Protein AF-A0AAV5IKE4-F1 (afdb_monomer)

Secondary structure (DSSP, 8-state):
--HHHHHHHHHTT-SEEEEEEPTTTS--SSTTTBPPTT-SEESB--B--STT-SB-SS--STTTBS---TTS-EE-HHHHHHHHHHHHH-TTT-TTHHHHGGGGSSS-HHHHEEEEEEEEE------SSS----------PPP--------GGGGS--

Foldseek 3Di:
DDPLVVVVLVVLQAQKEFAAADPPQADDP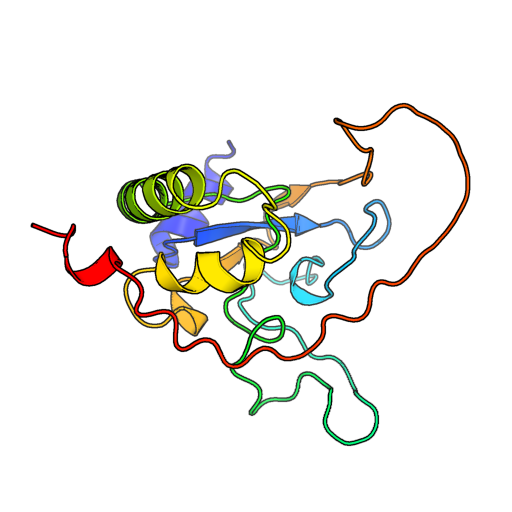DPQSHADPPDQKAFADFDDDDPPPTQDPPDLAPPGGLFDDPPGMDGDPQLVVLLVVVCVVVVPDCVCSRRVSLVSQPPRSRRRYIYGNNGYDHHHPDDPDDDPDDDDDDDDDDDDDPDPPPRCSVVPPD

Solvent-accessible surface area (backbone atoms only — not comparable to full-atom values): 9613 Å² total; per-residue (Å²): 131,59,70,67,54,57,49,50,41,60,76,61,57,41,24,29,33,28,61,8,28,39,78,85,71,21,68,76,91,50,76,46,49,42,47,50,83,98,39,62,58,48,35,61,33,76,38,94,46,75,95,79,74,34,26,52,98,80,48,68,52,73,69,25,16,17,51,61,62,81,88,53,66,44,60,33,77,67,23,40,53,45,47,51,56,52,50,72,75,44,79,85,70,67,76,65,47,48,73,54,55,42,75,33,18,75,73,62,21,62,64,12,17,33,27,31,30,70,46,64,46,75,39,76,80,70,72,91,71,73,79,96,69,81,89,79,94,74,90,78,80,82,79,90,73,92,68,90,75,78,72,67,65,81,79,66,77,121

InterPro domains:
  IPR007877 Protein of unknown function DUF707 [PF05212] (4-145)
  IPR007877 Protein of unknown function DUF707 [PTHR31210] (4-141)

Structure (mmCIF, N/CA/C/O backbone):
data_AF-A0AAV5IKE4-F1
#
_entry.id   AF-A0AAV5IKE4-F1
#
loop_
_atom_site.group_PDB
_atom_site.id
_atom_site.type_symbol
_atom_site.label_atom_id
_atom_site.label_alt_id
_atom_site.label_comp_id
_atom_site.label_asym_id
_atom_site.label_entity_id
_atom_site.label_seq_id
_atom_site.pdbx_PDB_ins_code
_atom_site.Cartn_x
_atom_site.Cartn_y
_atom_site.Cartn_z
_atom_site.occupancy
_atom_site.B_iso_or_equiv
_atom_site.auth_seq_id
_atom_site.auth_comp_id
_atom_site.auth_asym_id
_atom_site.auth_atom_id
_atom_site.pdbx_PDB_model_num
ATOM 1 N N . MET A 1 1 ? -10.894 -11.117 -8.877 1.00 60.28 1 MET A N 1
ATOM 2 C CA . MET A 1 1 ? -10.587 -10.331 -7.664 1.00 60.28 1 MET A CA 1
ATOM 3 C C . MET A 1 1 ? -11.648 -10.661 -6.631 1.00 60.28 1 MET A C 1
ATOM 5 O O . MET A 1 1 ? -12.815 -10.655 -7.000 1.00 60.28 1 MET A O 1
ATOM 9 N N . ASP A 1 2 ? -11.257 -11.050 -5.417 1.00 78.31 2 ASP A N 1
ATOM 10 C CA . ASP A 1 2 ? -12.187 -11.518 -4.378 1.00 78.31 2 ASP A CA 1
ATOM 11 C C . ASP A 1 2 ? -13.108 -10.376 -3.900 1.00 78.31 2 ASP A C 1
ATOM 13 O O . ASP A 1 2 ? -12.656 -9.241 -3.710 1.00 78.31 2 ASP A O 1
ATOM 17 N N . PHE A 1 3 ? -14.398 -10.661 -3.693 1.00 88.75 3 PHE A N 1
ATOM 18 C CA . PHE A 1 3 ? -15.364 -9.709 -3.134 1.00 88.75 3 PHE A CA 1
ATOM 19 C C . PHE A 1 3 ? -14.932 -9.182 -1.761 1.00 88.75 3 PHE A C 1
ATOM 21 O O . PHE A 1 3 ? -15.211 -8.026 -1.435 1.00 88.75 3 PHE A O 1
ATOM 28 N N . ARG A 1 4 ? -14.213 -9.991 -0.977 1.00 95.12 4 ARG A N 1
ATOM 29 C CA . ARG A 1 4 ? -13.663 -9.591 0.319 1.00 95.12 4 ARG A CA 1
ATOM 30 C C . ARG A 1 4 ? -12.535 -8.571 0.194 1.00 95.12 4 ARG A C 1
ATOM 32 O O . ARG A 1 4 ? -12.487 -7.626 0.974 1.00 95.12 4 ARG A O 1
ATOM 39 N N . TYR A 1 5 ? -11.665 -8.707 -0.805 1.00 96.12 5 TYR A N 1
ATOM 40 C CA . TYR A 1 5 ? -10.638 -7.698 -1.078 1.00 96.12 5 TYR A CA 1
ATOM 41 C C . TYR A 1 5 ? -11.290 -6.351 -1.400 1.00 96.12 5 TYR A C 1
ATOM 43 O 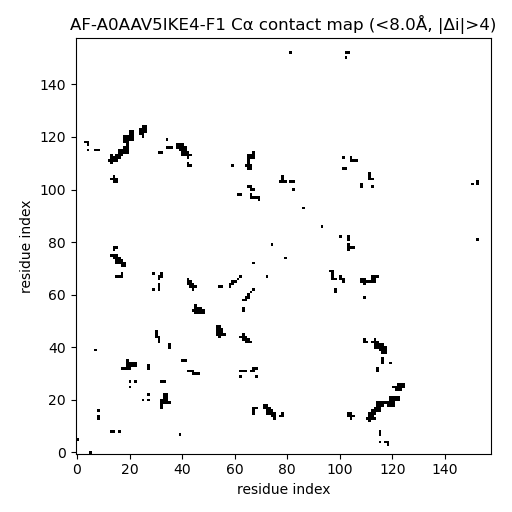O . TYR A 1 5 ? -10.976 -5.327 -0.796 1.00 96.12 5 TYR A O 1
ATOM 51 N N . LEU A 1 6 ? -12.250 -6.372 -2.332 1.00 95.06 6 LEU A N 1
ATOM 52 C CA . LEU A 1 6 ? -12.943 -5.172 -2.791 1.00 95.06 6 LEU A CA 1
ATOM 53 C C . LEU A 1 6 ? -13.748 -4.491 -1.675 1.00 95.06 6 LEU A C 1
ATOM 55 O O . LEU A 1 6 ? -13.861 -3.266 -1.675 1.00 95.06 6 LEU A O 1
ATOM 59 N N . SER A 1 7 ? -14.307 -5.251 -0.731 1.00 96.62 7 SER A N 1
ATOM 60 C CA . SER A 1 7 ? -15.008 -4.667 0.415 1.00 96.62 7 SER A CA 1
ATOM 61 C C . SER A 1 7 ? -14.041 -3.998 1.391 1.00 96.62 7 SER A C 1
ATOM 63 O O . SER A 1 7 ? -14.317 -2.885 1.830 1.00 96.62 7 SER A O 1
ATOM 65 N N . ILE A 1 8 ? -12.881 -4.606 1.664 1.00 97.81 8 ILE A N 1
ATOM 66 C CA . ILE A 1 8 ? -11.854 -4.013 2.532 1.00 97.81 8 ILE A CA 1
ATOM 67 C C . ILE A 1 8 ? -11.354 -2.695 1.944 1.00 97.81 8 ILE A C 1
ATOM 69 O O . ILE A 1 8 ? -11.400 -1.682 2.634 1.00 97.81 8 ILE A O 1
ATOM 73 N N . ILE A 1 9 ? -10.933 -2.671 0.673 1.00 96.38 9 ILE A N 1
ATOM 74 C CA . ILE A 1 9 ? -10.376 -1.444 0.075 1.00 96.38 9 ILE A CA 1
ATOM 75 C C . ILE A 1 9 ? -11.393 -0.297 0.052 1.00 96.38 9 ILE A C 1
ATOM 77 O O . ILE A 1 9 ? -11.020 0.849 0.286 1.00 96.38 9 ILE A O 1
ATOM 81 N N . LYS A 1 10 ? -12.679 -0.603 -0.181 1.00 95.50 10 LYS A N 1
ATOM 82 C CA . LYS A 1 10 ? -13.756 0.394 -0.181 1.00 95.50 10 LYS A CA 1
ATOM 83 C C . LYS A 1 10 ? -14.034 0.914 1.226 1.00 95.50 10 LYS A C 1
ATOM 85 O O . LYS A 1 10 ? -14.129 2.122 1.404 1.00 95.50 10 LYS A O 1
ATOM 90 N N . ASN A 1 11 ? -14.127 0.022 2.212 1.00 97.06 11 ASN A N 1
ATOM 91 C CA . ASN A 1 11 ? -14.391 0.392 3.605 1.00 97.06 11 ASN A CA 1
ATOM 92 C C . ASN A 1 11 ? -13.237 1.199 4.215 1.00 97.06 11 ASN A C 1
ATOM 94 O O . ASN A 1 11 ? -13.467 2.119 4.991 1.00 97.06 11 ASN A O 1
ATOM 98 N N . GLU A 1 12 ? -12.001 0.868 3.845 1.00 96.81 12 GLU A N 1
ATOM 99 C CA . GLU A 1 12 ? -10.781 1.533 4.311 1.00 96.81 12 GLU A CA 1
ATOM 100 C C . GLU A 1 12 ? -10.428 2.797 3.507 1.00 96.81 12 GLU A C 1
ATOM 102 O O . GLU A 1 12 ? -9.466 3.486 3.853 1.00 96.81 12 GLU A O 1
ATOM 107 N N . GLY A 1 13 ? -11.172 3.095 2.433 1.00 96.12 13 GLY A N 1
ATOM 108 C CA . GLY A 1 13 ? -10.970 4.278 1.591 1.00 96.12 13 GLY A CA 1
ATOM 109 C C . GLY A 1 13 ? -9.633 4.300 0.844 1.00 96.12 13 GLY A C 1
ATOM 110 O O . GLY A 1 13 ? -9.086 5.375 0.598 1.00 96.12 13 G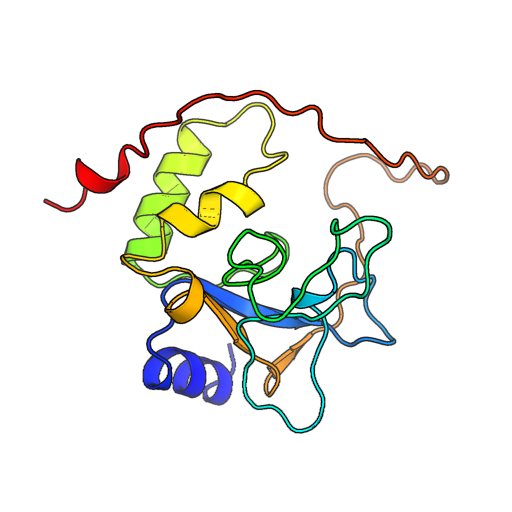LY A O 1
ATOM 111 N N . LEU A 1 14 ? -9.076 3.133 0.507 1.00 97.06 14 LEU A N 1
ATOM 112 C CA . LEU A 1 14 ? -7.766 3.057 -0.139 1.00 97.06 14 LEU A CA 1
ATOM 113 C C . LEU A 1 14 ? -7.844 3.495 -1.601 1.00 97.06 14 LEU A C 1
ATOM 115 O O . LEU A 1 14 ? -8.670 3.008 -2.372 1.00 97.06 14 LEU A O 1
ATOM 119 N N . GLN A 1 15 ? -6.918 4.366 -1.988 1.00 97.38 15 GLN A N 1
ATOM 120 C CA . GLN A 1 15 ? -6.713 4.764 -3.380 1.00 97.38 15 GLN A CA 1
ATOM 121 C C . GLN A 1 15 ? -5.712 3.849 -4.078 1.00 97.38 15 GLN A C 1
ATOM 123 O O . GLN A 1 15 ? -5.818 3.603 -5.277 1.00 97.38 15 GLN A O 1
ATOM 128 N N . ILE A 1 16 ? -4.750 3.328 -3.317 1.00 97.31 16 ILE A N 1
ATOM 129 C CA . ILE A 1 16 ? -3.733 2.401 -3.800 1.00 97.31 16 ILE A CA 1
ATOM 130 C C . ILE A 1 16 ? -3.604 1.281 -2.780 1.00 97.31 16 ILE A C 1
ATOM 132 O O . ILE A 1 16 ? -3.565 1.513 -1.573 1.00 97.31 16 ILE A O 1
ATOM 136 N N . SER A 1 17 ? -3.551 0.045 -3.245 1.00 96.94 17 SER A N 1
ATOM 137 C CA . SER A 1 17 ? -3.440 -1.106 -2.364 1.00 96.94 17 SER A CA 1
ATOM 138 C C . SER A 1 17 ? -2.690 -2.250 -3.015 1.00 96.94 17 SER A C 1
ATOM 140 O O . SER A 1 17 ? -2.458 -2.247 -4.218 1.00 96.94 17 SER A O 1
ATOM 142 N N . GLN A 1 18 ? -2.287 -3.220 -2.207 1.00 95.81 18 GLN A N 1
ATOM 143 C CA . GLN A 1 18 ? -1.670 -4.454 -2.678 1.00 95.81 18 GLN A CA 1
ATOM 144 C C . GLN A 1 18 ? -2.129 -5.604 -1.771 1.00 95.81 18 GLN A C 1
ATOM 146 O O . GLN A 1 18 ? -2.247 -5.407 -0.556 1.00 95.81 18 GLN A O 1
ATOM 151 N N . PRO A 1 19 ? -2.427 -6.801 -2.303 1.00 96.31 19 PRO A N 1
ATOM 152 C CA . PRO A 1 19 ? -2.521 -8.000 -1.477 1.00 96.31 19 PRO A CA 1
ATOM 153 C C . PRO A 1 19 ? -1.201 -8.244 -0.739 1.00 96.31 19 PRO A C 1
ATOM 155 O O . PRO A 1 19 ? -0.119 -8.029 -1.295 1.00 96.31 19 PRO A O 1
ATOM 158 N N . ALA A 1 20 ? -1.276 -8.714 0.503 1.00 96.81 20 ALA A N 1
ATOM 159 C CA . ALA A 1 20 ? -0.071 -9.048 1.247 1.00 96.81 20 ALA A CA 1
ATOM 160 C C . ALA A 1 20 ? 0.675 -10.237 0.622 1.00 96.81 20 ALA A C 1
ATOM 162 O O . ALA A 1 20 ? 0.082 -11.112 -0.010 1.00 96.81 20 ALA A O 1
ATOM 163 N N . LEU A 1 21 ? 1.980 -10.318 0.854 1.00 95.88 21 LEU A N 1
ATOM 164 C CA . LEU A 1 21 ? 2.789 -11.466 0.471 1.00 95.88 21 LEU A CA 1
ATOM 165 C C . LEU A 1 21 ? 2.852 -12.513 1.579 1.00 95.88 21 LEU A C 1
ATOM 167 O O . LEU A 1 21 ? 3.079 -12.201 2.754 1.00 95.88 21 LEU A O 1
ATOM 171 N N . ASP A 1 22 ? 2.724 -13.785 1.200 1.00 95.88 22 ASP A N 1
ATOM 172 C CA . ASP A 1 22 ? 3.037 -14.886 2.105 1.00 95.88 22 ASP A CA 1
ATOM 173 C C . ASP A 1 22 ? 4.514 -14.840 2.534 1.00 95.88 22 ASP A C 1
ATOM 175 O O . ASP A 1 22 ? 5.424 -15.008 1.730 1.00 95.88 22 ASP A O 1
ATOM 179 N N . ARG A 1 23 ? 4.752 -14.674 3.839 1.00 94.19 23 ARG A N 1
ATOM 180 C CA . ARG A 1 23 ? 6.098 -14.515 4.416 1.00 94.19 23 ARG A CA 1
ATOM 181 C C . ARG A 1 23 ? 7.048 -15.690 4.192 1.00 94.19 23 ARG A C 1
ATOM 183 O O . ARG A 1 23 ? 8.245 -15.516 4.376 1.00 94.19 23 ARG A O 1
ATOM 190 N N . LYS A 1 24 ? 6.528 -16.897 3.959 1.00 93.19 24 LYS A N 1
ATOM 191 C CA . LYS A 1 24 ? 7.340 -18.118 3.846 1.00 93.19 24 LYS A CA 1
ATOM 192 C C . LYS A 1 24 ? 7.513 -18.568 2.405 1.00 93.19 24 LYS A C 1
ATOM 194 O O . LYS A 1 24 ? 8.481 -19.257 2.110 1.00 93.19 24 LYS A O 1
ATOM 199 N N . LYS A 1 25 ? 6.522 -18.280 1.563 1.00 94.00 25 LYS A N 1
ATOM 200 C CA . LYS A 1 25 ? 6.457 -18.790 0.191 1.00 94.00 25 LYS A CA 1
ATOM 201 C C . LYS A 1 25 ? 6.841 -17.749 -0.849 1.00 94.00 25 LYS A C 1
ATOM 203 O O . LYS A 1 25 ? 7.222 -18.146 -1.945 1.00 94.00 25 LYS A O 1
ATOM 208 N N . SER A 1 26 ? 6.687 -16.468 -0.530 1.00 92.31 26 SER A N 1
ATOM 209 C CA . SER A 1 26 ? 7.078 -15.386 -1.421 1.00 92.31 26 SER A CA 1
ATOM 210 C C . SER A 1 26 ? 8.516 -14.967 -1.170 1.00 92.31 26 SER A C 1
ATOM 212 O O . SER A 1 26 ? 8.998 -15.040 -0.037 1.00 92.31 26 SER A O 1
ATOM 214 N N . ASP A 1 27 ? 9.154 -14.452 -2.210 1.00 89.56 27 ASP A N 1
ATOM 215 C CA . ASP A 1 27 ? 10.324 -13.602 -2.045 1.00 89.56 27 ASP A CA 1
ATOM 216 C C . ASP A 1 27 ? 9.845 -12.189 -1.667 1.00 89.56 27 ASP A C 1
ATOM 218 O O . ASP A 1 27 ? 8.931 -11.638 -2.282 1.00 89.56 27 ASP A O 1
ATOM 222 N N . VAL A 1 28 ? 10.358 -11.661 -0.556 1.00 90.50 28 VAL A N 1
ATOM 223 C CA . VAL A 1 28 ? 9.868 -10.427 0.077 1.00 90.50 28 VAL A CA 1
ATOM 224 C C . VAL A 1 28 ? 11.016 -9.434 0.149 1.00 90.50 28 VAL A C 1
ATOM 226 O O . VAL A 1 28 ? 11.841 -9.491 1.065 1.00 90.50 28 VAL A O 1
ATOM 229 N N . HIS A 1 29 ? 11.030 -8.481 -0.780 1.00 88.19 29 HIS A N 1
ATOM 230 C CA . HIS A 1 29 ? 12.063 -7.446 -0.848 1.00 88.19 29 HIS A CA 1
ATOM 231 C C . HIS A 1 29 ? 11.849 -6.348 0.204 1.00 88.19 29 HIS A C 1
ATOM 233 O O . HIS A 1 29 ? 12.789 -5.925 0.885 1.00 88.19 29 HIS A O 1
ATOM 239 N N . HIS A 1 30 ? 10.595 -5.947 0.429 1.00 90.25 30 HIS A N 1
ATOM 240 C CA . HIS A 1 30 ? 10.241 -4.908 1.393 1.00 90.25 30 HIS A CA 1
ATOM 241 C C . HIS A 1 30 ? 9.326 -5.444 2.496 1.00 90.25 30 HIS A C 1
ATOM 243 O O . HIS A 1 30 ? 8.240 -5.948 2.249 1.00 90.25 30 HIS A O 1
ATOM 249 N N . GLN A 1 31 ? 9.721 -5.277 3.763 1.00 92.44 31 GLN A N 1
ATOM 250 C CA . GLN A 1 31 ? 8.973 -5.825 4.909 1.00 92.44 31 GLN A CA 1
ATOM 251 C C . GLN A 1 31 ? 7.550 -5.270 5.062 1.00 92.44 31 GLN A C 1
ATOM 253 O O . GLN A 1 31 ? 6.752 -5.851 5.791 1.00 92.44 31 GLN A O 1
ATOM 258 N N . ILE A 1 32 ? 7.229 -4.149 4.415 1.00 94.50 32 ILE A N 1
ATOM 259 C CA . ILE A 1 32 ? 5.863 -3.630 4.375 1.00 94.50 32 ILE A CA 1
ATOM 260 C C . ILE A 1 32 ? 4.954 -4.461 3.473 1.00 94.50 32 ILE A C 1
ATOM 262 O O . ILE A 1 32 ? 3.781 -4.524 3.754 1.00 94.50 32 ILE A O 1
ATOM 266 N N . THR A 1 33 ? 5.435 -5.170 2.452 1.00 95.19 33 THR A N 1
ATOM 267 C CA . THR A 1 33 ? 4.545 -6.008 1.622 1.00 95.19 33 THR A CA 1
ATOM 268 C C . THR A 1 33 ? 4.231 -7.353 2.278 1.00 95.19 33 THR A C 1
ATOM 270 O O . THR A 1 33 ? 3.361 -8.091 1.819 1.00 95.19 33 THR A O 1
ATOM 273 N N . ALA A 1 34 ? 4.910 -7.680 3.377 1.00 95.75 34 ALA A N 1
ATOM 274 C CA . ALA A 1 34 ? 4.801 -8.951 4.070 1.00 95.75 34 ALA A CA 1
ATOM 275 C C . ALA A 1 34 ? 3.514 -9.049 4.904 1.00 95.75 34 ALA A C 1
ATOM 277 O O . ALA A 1 34 ? 3.200 -8.170 5.702 1.00 95.75 34 ALA A O 1
ATOM 278 N N . ARG A 1 35 ? 2.812 -10.183 4.815 1.00 96.94 35 ARG A N 1
ATOM 279 C CA . ARG A 1 35 ? 1.562 -10.398 5.556 1.00 96.94 35 ARG A CA 1
ATOM 280 C C . ARG A 1 35 ? 1.732 -10.332 7.072 1.00 96.94 35 ARG A C 1
ATOM 282 O O . ARG A 1 35 ? 2.450 -11.141 7.674 1.00 96.94 35 ARG A O 1
ATOM 289 N N . VAL A 1 36 ? 0.941 -9.481 7.713 1.00 96.50 36 VAL A N 1
ATOM 290 C CA . VAL A 1 36 ? 0.765 -9.450 9.164 1.00 96.50 36 VAL A CA 1
ATOM 291 C C . VAL A 1 36 ? -0.345 -10.424 9.559 1.00 96.50 36 VAL A C 1
ATOM 293 O O . VAL A 1 36 ? -1.488 -10.351 9.114 1.00 96.50 36 VAL A O 1
ATOM 296 N N . ARG A 1 37 ? -0.014 -11.398 10.411 1.00 94.38 37 ARG A N 1
ATOM 297 C CA . ARG A 1 37 ? -1.000 -12.376 10.894 1.00 94.38 37 ARG A CA 1
ATOM 298 C C . ARG A 1 37 ? -1.989 -11.712 11.845 1.00 94.38 37 ARG A C 1
ATOM 300 O O . ARG A 1 37 ? -1.588 -10.892 12.661 1.00 94.38 37 ARG A O 1
ATOM 307 N N . LYS A 1 38 ? -3.251 -12.156 11.796 1.00 94.62 38 LYS A N 1
ATOM 308 C CA . LYS A 1 38 ? -4.359 -11.623 12.615 1.00 94.62 38 LYS A CA 1
ATOM 309 C C . LYS A 1 38 ? -4.641 -10.130 12.377 1.00 94.62 38 LYS A C 1
ATOM 311 O O . LYS A 1 38 ? -5.242 -9.480 13.222 1.00 94.62 38 LYS A O 1
ATOM 316 N N . SER A 1 39 ? -4.218 -9.615 11.229 1.00 96.56 39 SER A N 1
ATOM 317 C CA . SER A 1 39 ? -4.543 -8.285 10.734 1.00 96.56 39 SER A CA 1
ATOM 318 C C . SER A 1 39 ? -5.450 -8.423 9.511 1.00 96.56 39 SER A C 1
ATOM 320 O O . SER A 1 39 ? -5.366 -9.417 8.785 1.00 96.56 39 SER A O 1
ATOM 322 N N . THR A 1 40 ? -6.326 -7.443 9.296 1.00 97.50 40 THR A N 1
ATOM 323 C CA . THR A 1 40 ? -7.094 -7.314 8.047 1.00 97.50 40 THR A CA 1
ATOM 324 C C . THR A 1 40 ? -6.315 -6.500 7.021 1.00 97.50 40 THR A C 1
ATOM 326 O O . THR A 1 40 ? -6.336 -6.826 5.835 1.00 97.50 40 THR A O 1
ATOM 329 N N . LEU A 1 41 ? -5.620 -5.462 7.484 1.00 97.50 41 LEU A N 1
ATOM 330 C CA . LEU A 1 41 ? -4.844 -4.533 6.680 1.00 97.50 41 LEU A CA 1
ATOM 331 C C . LEU A 1 41 ? -3.812 -3.819 7.557 1.00 97.50 41 LEU A C 1
ATOM 333 O O . LEU A 1 41 ? -4.084 -3.502 8.716 1.00 97.50 41 LEU A O 1
ATOM 337 N N . HIS A 1 42 ? -2.667 -3.481 6.973 1.00 97.69 42 HIS A N 1
ATOM 338 C CA . HIS A 1 42 ? -1.710 -2.558 7.565 1.00 97.69 42 HIS A CA 1
ATOM 339 C C . HIS A 1 42 ? -1.224 -1.518 6.549 1.00 97.69 42 HIS A C 1
ATOM 341 O O . HIS A 1 42 ? -1.267 -1.710 5.338 1.00 97.69 42 HIS A O 1
ATOM 347 N N . ARG A 1 43 ? -0.757 -0.378 7.062 1.00 96.69 43 ARG A N 1
ATOM 348 C CA . ARG A 1 43 ? -0.232 0.750 6.262 1.00 96.69 43 ARG A CA 1
ATOM 349 C C . ARG A 1 43 ? 1.212 1.095 6.621 1.00 96.69 43 ARG A C 1
ATOM 351 O O . ARG A 1 43 ? 1.749 2.110 6.182 1.00 96.69 43 ARG A O 1
ATOM 358 N N . ARG A 1 44 ? 1.810 0.282 7.493 1.00 95.56 44 ARG A N 1
ATOM 359 C CA . ARG A 1 44 ? 3.086 0.521 8.160 1.00 95.56 44 ARG A CA 1
ATOM 360 C C . ARG A 1 44 ? 3.813 -0.789 8.397 1.00 95.56 44 ARG A C 1
ATOM 362 O O . ARG A 1 44 ? 3.186 -1.765 8.799 1.00 95.56 44 ARG A O 1
ATOM 369 N N . THR A 1 45 ? 5.136 -0.737 8.312 1.00 95.06 45 THR A N 1
ATOM 370 C CA . THR A 1 45 ? 6.017 -1.765 8.866 1.00 95.06 45 THR A CA 1
ATOM 371 C C . THR A 1 45 ? 6.941 -1.201 9.943 1.00 95.06 45 THR A C 1
ATOM 373 O O . THR A 1 45 ? 7.158 0.010 10.037 1.00 95.06 45 THR A O 1
ATOM 376 N N . PHE A 1 46 ? 7.485 -2.099 10.757 1.00 92.81 46 PHE A N 1
ATOM 377 C CA . PHE A 1 46 ? 8.520 -1.797 11.736 1.00 92.81 46 PHE A CA 1
ATOM 378 C C . PHE A 1 46 ? 9.741 -2.648 11.426 1.00 92.81 46 PHE A C 1
ATOM 380 O O . PHE A 1 46 ? 9.641 -3.863 11.255 1.00 92.81 46 PHE A O 1
ATOM 387 N N . LYS A 1 47 ? 10.900 -2.003 11.360 1.00 88.06 47 LYS A N 1
ATOM 388 C CA . LYS A 1 47 ? 12.171 -2.663 11.084 1.00 88.06 47 LYS A CA 1
ATOM 389 C C . LYS A 1 47 ? 13.236 -1.985 11.934 1.00 88.06 47 LYS A C 1
ATOM 391 O O . LYS A 1 47 ? 13.525 -0.818 11.675 1.00 88.06 47 LYS A O 1
ATOM 396 N N . PRO A 1 48 ? 13.818 -2.678 12.925 1.00 82.81 48 PRO A N 1
ATOM 397 C CA . PRO A 1 48 ? 14.980 -2.164 13.632 1.00 82.81 48 PRO A CA 1
ATOM 398 C C . PRO A 1 48 ? 16.082 -1.856 12.616 1.00 82.81 48 PRO A C 1
ATOM 400 O O . PRO A 1 48 ? 16.409 -2.699 11.780 1.00 82.81 48 PRO A O 1
ATOM 403 N N . GLY A 1 49 ? 16.603 -0.634 12.648 1.00 77.88 49 GLY A N 1
ATOM 404 C CA . GLY A 1 49 ? 17.719 -0.214 11.807 1.00 77.88 49 GLY A CA 1
ATOM 405 C C . GLY A 1 49 ? 18.965 0.034 12.640 1.00 77.88 49 GLY A C 1
ATOM 406 O O . GLY A 1 49 ? 18.882 0.246 13.850 1.00 77.88 49 GLY A O 1
ATOM 407 N N . VAL A 1 50 ? 20.116 0.051 11.977 1.00 72.38 50 VAL A N 1
ATOM 408 C CA . VAL A 1 50 ? 21.375 0.515 12.566 1.00 72.38 50 VAL A CA 1
ATOM 409 C C . VAL A 1 50 ? 21.481 2.019 12.290 1.00 72.38 50 VAL A C 1
ATOM 411 O O . VAL A 1 50 ? 21.230 2.459 11.168 1.00 72.38 50 VAL A O 1
ATOM 414 N N . ASN A 1 51 ? 21.799 2.823 13.309 1.00 73.69 51 ASN A N 1
ATOM 415 C CA . ASN A 1 51 ? 21.979 4.281 13.199 1.00 73.69 51 ASN A CA 1
ATOM 416 C C . ASN A 1 51 ? 20.756 5.064 12.666 1.00 73.69 51 ASN A C 1
ATOM 418 O O . ASN A 1 51 ? 20.905 5.999 11.888 1.00 73.69 51 ASN A O 1
ATOM 422 N N . GLY A 1 52 ? 19.533 4.693 13.066 1.00 69.19 52 GLY A N 1
ATOM 423 C CA . GLY A 1 52 ? 18.321 5.470 12.744 1.00 69.19 52 GLY A CA 1
ATOM 424 C C . GLY A 1 52 ? 17.751 5.267 11.333 1.00 69.19 52 GLY A C 1
ATOM 425 O O . GLY A 1 52 ? 16.778 5.916 10.972 1.00 69.19 52 GLY A O 1
ATOM 426 N N . THR A 1 53 ? 18.296 4.331 10.552 1.00 76.44 53 THR A N 1
ATOM 427 C CA . THR A 1 53 ? 17.831 3.987 9.188 1.00 76.44 53 THR A CA 1
ATOM 428 C C . THR A 1 53 ? 16.640 3.016 9.153 1.00 76.44 53 THR A C 1
ATOM 430 O O . THR A 1 53 ? 16.222 2.553 8.092 1.00 76.44 53 THR A O 1
ATOM 433 N N . GLY A 1 54 ? 16.109 2.654 10.322 1.00 86.56 54 GLY A N 1
ATOM 434 C CA . GLY A 1 54 ? 15.006 1.708 10.465 1.00 86.56 54 GLY A CA 1
ATOM 435 C C . GLY A 1 54 ? 13.629 2.348 10.312 1.00 86.56 54 GLY A C 1
ATOM 436 O O . GLY A 1 54 ? 13.484 3.564 10.224 1.00 86.56 54 GLY A O 1
ATOM 437 N N . CYS A 1 55 ? 12.598 1.508 10.346 1.00 92.69 55 CYS A N 1
ATOM 438 C CA . CYS A 1 55 ? 11.217 1.957 10.456 1.00 92.69 55 CYS A CA 1
ATOM 439 C C . CYS A 1 55 ? 10.785 1.930 11.922 1.00 92.69 55 CYS A C 1
ATOM 441 O O . CYS A 1 55 ? 10.599 0.853 12.498 1.00 92.69 55 CYS A O 1
ATOM 443 N N . ASP A 1 56 ? 10.604 3.116 12.496 1.00 90.75 56 ASP A N 1
ATOM 444 C CA . ASP A 1 56 ? 10.087 3.346 13.840 1.00 90.75 56 ASP A CA 1
ATOM 445 C C . ASP A 1 56 ? 8.705 4.024 13.801 1.00 90.75 56 ASP A C 1
ATOM 447 O O . ASP A 1 56 ? 8.119 4.241 12.737 1.00 90.75 56 ASP A O 1
ATOM 451 N N . SER A 1 57 ? 8.146 4.351 14.967 1.00 90.69 57 SER A N 1
ATOM 452 C CA . SER A 1 57 ? 6.821 4.976 15.080 1.00 90.69 57 SER A CA 1
ATOM 453 C C . SER A 1 57 ? 6.727 6.375 14.455 1.00 90.69 57 SER A C 1
ATOM 455 O O . SER A 1 57 ? 5.627 6.804 14.101 1.00 90.69 57 SER A O 1
ATOM 457 N N . LYS A 1 58 ? 7.851 7.078 14.290 1.00 91.25 58 LYS A N 1
ATOM 458 C CA . LYS A 1 58 ? 7.941 8.423 13.711 1.00 91.25 58 LYS A CA 1
ATOM 459 C C . LYS A 1 58 ? 8.239 8.389 12.212 1.00 91.25 58 LYS A C 1
ATOM 461 O O . LYS A 1 58 ? 7.921 9.360 11.528 1.00 91.25 58 LYS A O 1
ATOM 466 N N . SER A 1 59 ? 8.778 7.290 11.679 1.00 91.62 59 SER A N 1
ATOM 467 C CA . SER A 1 59 ? 9.040 7.131 10.244 1.00 91.62 59 SER A CA 1
ATOM 468 C C . SER A 1 59 ? 7.745 7.257 9.436 1.00 91.62 59 SER A C 1
ATOM 470 O O . SER A 1 59 ? 6.847 6.430 9.583 1.00 91.62 59 SER A O 1
ATOM 472 N N . LYS A 1 60 ? 7.638 8.281 8.583 1.00 91.50 60 LYS A N 1
ATOM 473 C CA . LYS A 1 60 ? 6.499 8.486 7.660 1.00 91.50 60 LYS A CA 1
ATOM 474 C C . LYS A 1 60 ? 6.871 8.305 6.186 1.00 91.50 60 LYS A C 1
ATOM 476 O O . LYS A 1 60 ? 6.001 8.293 5.317 1.00 91.50 60 LYS A O 1
ATOM 481 N N . ALA A 1 61 ? 8.160 8.214 5.874 1.00 89.94 61 ALA A N 1
ATOM 482 C CA . ALA A 1 61 ? 8.648 8.045 4.511 1.00 89.94 61 ALA A CA 1
ATOM 483 C C . ALA A 1 61 ? 8.422 6.605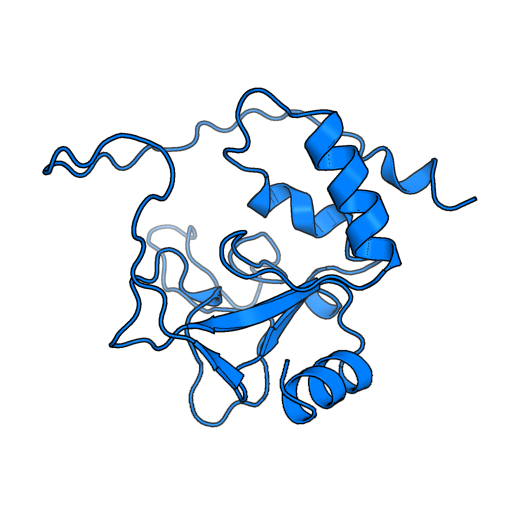 4.009 1.00 89.94 61 ALA A C 1
ATOM 485 O O . ALA A 1 61 ? 8.303 5.683 4.827 1.00 89.94 61 ALA A O 1
ATOM 486 N N . PRO A 1 62 ? 8.358 6.377 2.688 1.00 89.81 62 PRO A N 1
ATOM 487 C CA . PRO A 1 62 ? 8.499 5.036 2.146 1.00 89.81 62 PRO A CA 1
ATOM 488 C C . PRO A 1 62 ? 9.885 4.454 2.482 1.00 89.81 62 PRO A C 1
ATOM 490 O O . PRO A 1 62 ? 10.833 5.219 2.648 1.00 89.81 62 PRO A O 1
ATOM 493 N N . PRO A 1 63 ? 10.026 3.123 2.593 1.00 91.12 63 PRO A N 1
ATOM 494 C CA . PRO A 1 63 ? 8.967 2.112 2.537 1.00 91.12 63 PRO A CA 1
ATOM 495 C C . PRO A 1 63 ? 8.270 1.892 3.898 1.00 91.12 63 PRO A C 1
ATOM 497 O O . PRO A 1 63 ? 7.521 0.935 4.057 1.00 91.12 63 PRO A O 1
ATOM 500 N N . CYS A 1 64 ? 8.515 2.727 4.915 1.00 92.50 64 CYS A N 1
ATOM 501 C CA . CYS A 1 64 ? 8.021 2.479 6.274 1.00 92.50 64 CYS A CA 1
ATOM 502 C C . CYS A 1 64 ? 6.507 2.641 6.426 1.00 92.50 64 CYS A C 1
ATOM 504 O O . CYS A 1 64 ? 5.897 1.921 7.219 1.00 92.50 64 CYS A O 1
ATOM 506 N N . THR A 1 65 ? 5.902 3.573 5.688 1.00 93.94 65 THR A N 1
ATOM 507 C CA . THR A 1 65 ? 4.449 3.788 5.680 1.00 93.94 65 THR A CA 1
ATOM 508 C C . THR A 1 65 ? 3.938 4.208 4.321 1.00 93.94 65 THR A C 1
ATOM 510 O O . THR A 1 65 ? 4.635 4.943 3.619 1.00 93.94 65 THR A O 1
ATOM 513 N N . GLY A 1 66 ? 2.686 3.854 4.023 1.00 91.50 66 GLY A N 1
ATOM 514 C CA . GLY A 1 66 ? 1.967 4.340 2.848 1.00 91.50 66 GLY A CA 1
ATOM 515 C C . GLY A 1 66 ? 2.734 4.068 1.559 1.00 91.50 66 GLY A C 1
ATOM 516 O O . GLY A 1 66 ? 3.045 5.005 0.823 1.00 91.50 66 GLY A O 1
ATOM 517 N N . TRP A 1 67 ? 3.134 2.811 1.375 1.00 93.88 67 TRP A N 1
ATOM 518 C CA . TRP A 1 67 ? 3.953 2.344 0.263 1.00 93.88 67 TRP A CA 1
ATOM 519 C C . TRP A 1 67 ? 3.515 0.938 -0.144 1.00 93.88 67 TRP A C 1
ATOM 521 O O . TRP A 1 67 ? 3.118 0.143 0.711 1.00 93.88 67 TRP A O 1
ATOM 531 N N . ILE A 1 68 ? 3.593 0.660 -1.441 1.00 93.75 68 ILE A N 1
ATOM 532 C CA . ILE A 1 68 ? 3.386 -0.655 -2.044 1.00 93.75 68 ILE A CA 1
ATOM 533 C C . ILE A 1 68 ? 4.484 -0.895 -3.078 1.00 93.75 68 ILE A C 1
ATOM 535 O O . ILE A 1 68 ? 5.082 0.059 -3.572 1.00 93.75 68 ILE A O 1
ATOM 539 N N . GLU A 1 69 ? 4.699 -2.156 -3.422 1.00 89.62 69 GLU A N 1
ATOM 540 C CA . GLU A 1 69 ? 5.626 -2.566 -4.471 1.00 89.62 69 GLU A CA 1
ATOM 541 C C . GLU A 1 69 ? 4.849 -2.799 -5.777 1.00 89.62 69 GLU A C 1
ATOM 543 O O . GLU A 1 69 ? 3.727 -3.319 -5.765 1.00 89.62 69 GLU A O 1
ATOM 548 N N . MET A 1 70 ? 5.425 -2.442 -6.925 1.00 85.25 70 MET A N 1
ATOM 549 C CA . MET A 1 70 ? 4.751 -2.483 -8.238 1.00 85.25 70 MET A CA 1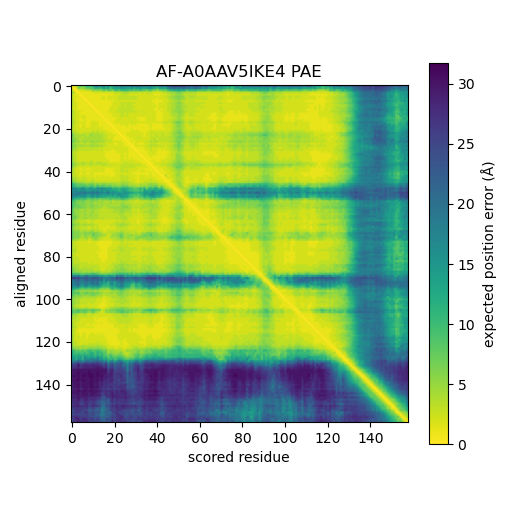
ATOM 550 C C . MET A 1 70 ? 4.471 -3.902 -8.764 1.00 85.25 70 MET A C 1
ATOM 552 O O . MET A 1 70 ? 3.932 -4.080 -9.852 1.00 85.25 70 MET A O 1
ATOM 556 N N . MET A 1 71 ? 4.762 -4.951 -7.999 1.00 83.38 71 MET A N 1
ATOM 557 C CA . MET A 1 71 ? 4.484 -6.330 -8.417 1.00 83.38 71 MET A CA 1
ATOM 558 C C . MET A 1 71 ? 2.992 -6.707 -8.407 1.00 83.38 71 MET A C 1
ATOM 560 O O . MET A 1 71 ? 2.584 -7.591 -9.158 1.00 83.38 71 MET A O 1
ATOM 564 N N . ALA A 1 72 ? 2.172 -6.093 -7.546 1.00 85.75 72 ALA A N 1
ATOM 565 C CA . ALA A 1 72 ? 0.747 -6.433 -7.430 1.00 85.75 72 ALA A CA 1
ATOM 566 C C . ALA A 1 72 ? -0.162 -5.245 -7.043 1.00 85.75 72 ALA A C 1
ATOM 568 O O . ALA A 1 72 ? -1.026 -5.402 -6.169 1.00 85.75 72 ALA A O 1
ATOM 569 N N . PRO A 1 73 ? 0.014 -4.053 -7.642 1.00 92.00 73 PRO A N 1
ATOM 570 C CA . PRO A 1 73 ? -0.747 -2.885 -7.253 1.00 92.00 73 PRO A CA 1
ATOM 571 C C . PRO A 1 73 ? -2.214 -2.998 -7.676 1.00 92.00 73 PRO A C 1
ATOM 573 O O . PRO A 1 73 ? -2.569 -3.553 -8.716 1.00 92.00 73 PRO A O 1
ATOM 576 N N . VAL A 1 74 ? -3.074 -2.392 -6.872 1.00 94.94 74 VAL A N 1
ATOM 577 C CA . VAL A 1 74 ? -4.491 -2.193 -7.138 1.00 94.94 74 VAL A CA 1
ATOM 578 C C . VAL A 1 74 ? -4.783 -0.724 -6.926 1.00 94.94 74 VAL A C 1
ATOM 580 O O . VAL A 1 74 ? -4.582 -0.192 -5.834 1.00 94.94 74 VAL A O 1
ATOM 583 N N . PHE A 1 75 ? -5.289 -0.082 -7.967 1.00 95.69 75 PHE A N 1
ATOM 584 C CA . PHE A 1 75 ? -5.557 1.345 -7.973 1.00 95.69 75 PHE A CA 1
ATOM 585 C C . PHE A 1 75 ? -7.059 1.606 -8.011 1.00 95.69 75 PHE A C 1
ATOM 587 O O . PHE A 1 75 ? -7.818 0.898 -8.681 1.00 95.69 75 PHE A O 1
ATOM 594 N N . SER A 1 76 ? -7.490 2.671 -7.338 1.00 96.06 76 SER A N 1
ATOM 595 C CA . SER A 1 76 ? -8.748 3.319 -7.679 1.00 96.06 76 SER A CA 1
ATOM 596 C C . SER A 1 76 ? -8.676 3.853 -9.110 1.00 96.06 76 SER A C 1
ATOM 598 O O . SER A 1 76 ? -7.602 3.995 -9.702 1.00 96.06 76 SER A O 1
ATOM 600 N N . ARG A 1 77 ? -9.833 4.182 -9.684 1.00 94.94 77 ARG A N 1
ATOM 601 C CA . ARG A 1 77 ? -9.884 4.707 -11.051 1.00 94.94 77 ARG A CA 1
ATOM 602 C C . ARG A 1 77 ? -9.083 6.004 -11.201 1.00 94.94 77 ARG A C 1
ATOM 604 O O . ARG A 1 77 ? -8.445 6.201 -12.230 1.00 94.94 77 ARG A O 1
ATOM 611 N N . ASP A 1 78 ? -9.105 6.865 -10.192 1.00 94.88 78 ASP A N 1
ATOM 612 C CA . ASP A 1 78 ? -8.452 8.169 -10.273 1.00 94.88 78 ASP A CA 1
ATOM 613 C C . ASP A 1 78 ? -6.954 8.069 -9.957 1.00 94.88 78 ASP A C 1
ATOM 615 O O . ASP A 1 78 ? -6.142 8.676 -10.655 1.00 94.88 78 ASP A O 1
ATOM 619 N N . ALA A 1 79 ? -6.568 7.204 -9.010 1.00 95.81 79 ALA A N 1
ATOM 620 C CA . ALA A 1 79 ? -5.165 6.859 -8.799 1.00 95.81 79 ALA A CA 1
ATOM 621 C C . ALA A 1 79 ? -4.551 6.224 -10.057 1.00 95.81 79 ALA A C 1
ATOM 623 O O . ALA A 1 79 ? -3.444 6.587 -10.445 1.00 95.81 79 ALA A O 1
ATOM 624 N N . TRP A 1 80 ? -5.279 5.335 -10.744 1.00 94.94 80 TRP A N 1
ATOM 625 C CA . TRP A 1 80 ? -4.802 4.712 -11.980 1.00 94.94 80 TRP A CA 1
ATOM 626 C C . TRP A 1 80 ? -4.559 5.728 -13.092 1.00 94.94 80 TRP A C 1
ATOM 628 O O . TRP A 1 80 ? -3.535 5.652 -13.758 1.00 94.94 80 TRP A O 1
ATOM 638 N N . ARG A 1 81 ? -5.458 6.702 -13.282 1.00 94.69 81 ARG A N 1
ATOM 639 C CA . ARG A 1 81 ? -5.255 7.773 -14.274 1.00 94.69 81 ARG A CA 1
ATOM 640 C C . ARG A 1 81 ? -3.956 8.528 -14.017 1.00 94.69 81 ARG A C 1
ATOM 642 O O . ARG A 1 81 ? -3.163 8.698 -14.933 1.00 94.69 81 ARG A O 1
ATOM 649 N N . CYS A 1 82 ? -3.718 8.908 -12.766 1.00 92.88 82 CYS A N 1
ATOM 650 C CA . CYS A 1 82 ? -2.481 9.555 -12.342 1.00 92.88 82 CYS A CA 1
ATOM 651 C C . CYS A 1 82 ? -1.237 8.692 -12.628 1.00 92.88 82 CYS A C 1
ATOM 653 O O . CYS A 1 82 ? -0.295 9.155 -13.272 1.00 92.88 82 CYS A O 1
ATOM 655 N N . VAL A 1 83 ? -1.256 7.421 -12.213 1.00 92.25 83 VAL A N 1
ATOM 656 C CA . VAL A 1 83 ? -0.138 6.482 -12.418 1.00 92.25 83 VAL A CA 1
ATOM 657 C C . VAL A 1 83 ? 0.108 6.226 -13.903 1.00 92.25 83 VAL A C 1
ATOM 659 O O . VAL A 1 83 ? 1.253 6.147 -14.333 1.00 92.25 83 VAL A O 1
ATOM 662 N N . TRP A 1 84 ? -0.948 6.142 -14.706 1.00 90.56 84 TRP A N 1
ATOM 663 C CA . TRP A 1 84 ? -0.842 5.942 -16.144 1.00 90.56 84 TRP A CA 1
ATOM 664 C C . TRP A 1 84 ? -0.066 7.074 -16.823 1.00 90.56 84 TRP A C 1
ATOM 666 O O . TRP A 1 84 ? 0.856 6.808 -17.592 1.00 90.56 84 TRP A O 1
ATOM 676 N N . TYR A 1 85 ? -0.370 8.332 -16.490 1.00 86.88 85 TYR A N 1
ATOM 677 C CA . TYR A 1 85 ? 0.393 9.474 -17.001 1.00 86.88 85 TYR A CA 1
ATOM 678 C C . TYR A 1 85 ? 1.842 9.479 -16.505 1.00 86.88 85 TYR A C 1
ATOM 680 O O . TYR A 1 85 ? 2.746 9.827 -17.260 1.00 86.88 85 TYR A O 1
ATOM 688 N N . MET A 1 86 ? 2.081 9.059 -15.261 1.00 86.56 86 MET A N 1
ATOM 689 C CA . MET A 1 86 ? 3.435 8.911 -14.719 1.00 86.56 86 MET A CA 1
ATOM 690 C C . MET A 1 86 ? 4.253 7.895 -15.530 1.00 86.56 86 MET A C 1
ATOM 692 O O . MET A 1 86 ? 5.354 8.215 -15.965 1.00 86.56 86 MET A O 1
ATOM 696 N N . ILE A 1 87 ? 3.681 6.722 -15.823 1.00 85.88 87 ILE A N 1
ATOM 697 C CA . ILE A 1 87 ? 4.322 5.678 -16.639 1.00 85.88 87 ILE A CA 1
ATOM 698 C C . ILE A 1 87 ? 4.636 6.184 -18.049 1.00 85.88 87 ILE A C 1
ATOM 700 O O . ILE A 1 87 ? 5.722 5.933 -18.561 1.00 85.88 87 ILE A O 1
ATOM 704 N N . GLN A 1 88 ? 3.709 6.909 -18.684 1.00 83.81 88 GLN A N 1
ATOM 705 C CA . GLN A 1 88 ? 3.928 7.445 -20.031 1.00 83.81 88 GLN A CA 1
ATOM 706 C C . GLN A 1 88 ? 5.077 8.461 -20.098 1.00 83.81 88 GLN A C 1
ATOM 708 O O . GLN A 1 88 ? 5.722 8.575 -21.138 1.00 83.81 88 GLN A O 1
ATOM 713 N N . ASN A 1 89 ? 5.349 9.173 -19.003 1.00 75.56 89 ASN A N 1
ATOM 714 C CA . ASN A 1 89 ? 6.408 10.177 -18.938 1.00 75.56 89 ASN A CA 1
ATOM 715 C C . ASN A 1 89 ? 7.786 9.601 -18.559 1.00 75.56 89 ASN A C 1
ATOM 717 O O . ASN A 1 89 ? 8.790 10.274 -18.778 1.00 75.56 89 ASN A O 1
ATOM 721 N N . ASP A 1 90 ? 7.853 8.378 -18.024 1.00 68.38 90 ASP A N 1
ATOM 722 C CA . ASP A 1 90 ? 9.082 7.756 -17.500 1.00 68.38 90 ASP A CA 1
ATOM 723 C C . ASP A 1 90 ? 9.363 6.380 -18.141 1.00 68.38 90 ASP A C 1
ATOM 725 O O . ASP A 1 90 ? 9.561 5.356 -17.485 1.00 68.38 90 ASP A O 1
ATOM 729 N N . LEU A 1 91 ? 9.346 6.347 -19.477 1.00 58.06 91 LEU A N 1
ATOM 730 C CA . LEU A 1 91 ? 9.416 5.120 -20.284 1.00 58.06 91 LEU A CA 1
ATOM 731 C C . LEU A 1 91 ? 10.802 4.448 -20.360 1.00 58.06 91 LEU A C 1
ATOM 733 O O . LEU A 1 91 ? 10.917 3.415 -21.017 1.00 58.06 91 LEU A O 1
ATOM 737 N N . ILE A 1 92 ? 11.856 5.004 -19.747 1.00 55.72 92 ILE A N 1
ATOM 738 C CA . ILE A 1 92 ? 13.234 4.516 -19.973 1.00 55.72 92 ILE A CA 1
ATOM 739 C C . ILE A 1 92 ? 13.808 3.737 -18.781 1.00 55.72 92 ILE A C 1
ATOM 741 O O . ILE A 1 92 ? 14.637 2.859 -19.010 1.00 55.72 92 ILE A O 1
ATOM 745 N N . HIS A 1 93 ? 13.352 3.953 -17.538 1.00 56.34 93 HIS A N 1
ATOM 746 C CA . HIS A 1 93 ? 13.979 3.273 -16.396 1.00 56.34 93 HIS A CA 1
ATOM 747 C C . HIS A 1 93 ? 13.036 2.504 -15.478 1.00 56.34 93 HIS A C 1
ATOM 749 O O . HIS A 1 93 ? 13.474 1.456 -15.018 1.00 56.34 93 HIS A O 1
ATOM 755 N N . ALA A 1 94 ? 11.791 2.937 -15.216 1.00 62.06 94 ALA A N 1
ATOM 756 C CA . ALA A 1 94 ? 10.814 2.309 -14.292 1.00 62.06 94 ALA A CA 1
ATOM 757 C C . ALA A 1 94 ? 11.323 1.956 -12.862 1.00 62.06 94 ALA A C 1
ATOM 759 O O . ALA A 1 94 ? 10.533 1.657 -11.967 1.00 62.06 94 ALA A O 1
ATOM 760 N N . TRP A 1 95 ? 12.632 2.014 -12.617 1.00 66.38 95 TRP A N 1
ATOM 761 C CA . TRP A 1 95 ? 13.326 1.795 -11.366 1.00 66.38 95 TRP A CA 1
ATOM 762 C C . TRP A 1 95 ? 13.052 2.995 -10.474 1.00 66.38 95 TRP A C 1
ATOM 764 O O . TRP A 1 95 ? 13.423 4.122 -10.790 1.00 66.38 95 TRP A O 1
ATOM 774 N N . GLY A 1 96 ? 12.377 2.745 -9.355 1.00 76.62 96 GLY A N 1
ATOM 775 C CA . GLY A 1 96 ? 11.960 3.794 -8.428 1.00 76.62 96 GLY A CA 1
ATOM 776 C C . GLY A 1 96 ? 10.539 4.314 -8.652 1.00 76.62 96 GLY A C 1
ATOM 777 O O . GLY A 1 96 ? 10.095 5.156 -7.871 1.00 76.62 96 GLY A O 1
ATOM 778 N N . LEU A 1 97 ? 9.783 3.784 -9.622 1.00 84.31 97 LEU A N 1
ATOM 779 C CA . LEU A 1 97 ? 8.376 4.156 -9.818 1.00 84.31 97 LEU A CA 1
ATOM 780 C C . LEU A 1 97 ? 7.527 3.881 -8.558 1.00 84.31 97 LEU A C 1
ATOM 782 O O . LEU A 1 97 ? 6.654 4.668 -8.196 1.00 84.31 97 LEU A O 1
ATOM 786 N N . ASP A 1 98 ? 7.855 2.826 -7.812 1.00 82.75 98 ASP A N 1
ATOM 787 C CA . ASP A 1 98 ? 7.238 2.444 -6.535 1.00 82.75 98 ASP A CA 1
ATOM 788 C C . ASP A 1 98 ? 7.335 3.552 -5.475 1.00 82.75 98 ASP A C 1
ATOM 790 O O . ASP A 1 98 ? 6.475 3.677 -4.602 1.00 82.75 98 ASP A O 1
ATOM 794 N N . ILE A 1 99 ? 8.377 4.387 -5.539 1.00 82.75 99 ILE A N 1
ATOM 795 C CA . ILE A 1 99 ? 8.547 5.541 -4.644 1.00 82.75 99 ILE A CA 1
ATOM 796 C C . ILE A 1 99 ? 7.542 6.640 -5.011 1.00 82.75 99 ILE A C 1
ATOM 798 O O . ILE A 1 99 ? 7.027 7.332 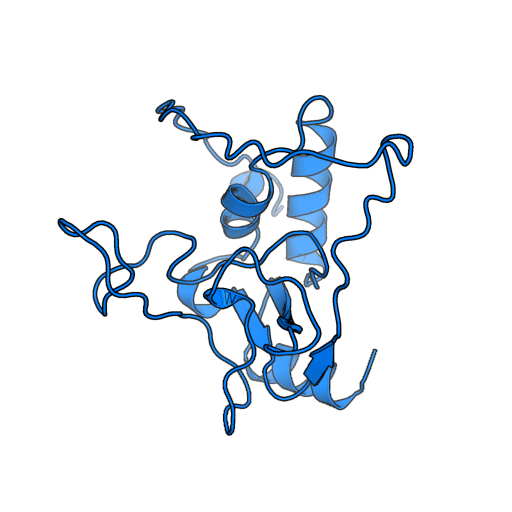-4.130 1.00 82.75 99 ILE A O 1
ATOM 802 N N . GLN A 1 100 ? 7.223 6.772 -6.299 1.00 87.19 100 GLN A N 1
ATOM 803 C CA . GLN A 1 100 ? 6.374 7.832 -6.831 1.00 87.19 100 GLN A CA 1
ATOM 804 C C . GLN A 1 100 ? 4.879 7.497 -6.799 1.00 87.19 100 GLN A C 1
ATOM 806 O O . GLN A 1 100 ? 4.061 8.414 -6.716 1.00 87.19 100 GLN A O 1
ATOM 811 N N . LEU A 1 101 ? 4.496 6.213 -6.770 1.00 90.25 101 LEU A N 1
ATOM 812 C CA . LEU A 1 101 ? 3.089 5.793 -6.660 1.00 90.25 101 LEU A CA 1
ATOM 813 C C . LEU A 1 101 ? 2.337 6.515 -5.531 1.00 90.25 101 LEU A C 1
ATOM 815 O O . LEU A 1 101 ? 1.159 6.844 -5.669 1.00 90.25 101 LEU A O 1
ATOM 819 N N . GLY A 1 102 ? 3.044 6.821 -4.437 1.00 90.50 102 GLY A N 1
ATOM 820 C CA . GLY A 1 102 ? 2.572 7.626 -3.312 1.00 90.50 102 GLY A CA 1
ATOM 821 C C . GLY A 1 102 ? 1.845 8.919 -3.693 1.00 90.50 102 GLY A C 1
ATOM 822 O O . GLY A 1 102 ? 0.860 9.274 -3.046 1.00 90.50 102 GLY A O 1
ATOM 823 N N . TYR A 1 103 ? 2.303 9.606 -4.742 1.00 90.88 103 TYR A N 1
ATOM 824 C CA . TYR A 1 103 ? 1.738 10.880 -5.197 1.00 90.88 103 TYR A CA 1
ATOM 825 C C . TYR A 1 103 ? 0.347 10.731 -5.824 1.00 90.88 103 TYR A C 1
ATOM 827 O O . TYR A 1 103 ? -0.430 11.682 -5.826 1.00 90.88 103 TYR A O 1
ATOM 835 N N . CYS A 1 104 ? -0.007 9.531 -6.292 1.00 93.69 104 CYS A N 1
ATOM 836 C CA . CYS A 1 104 ? -1.308 9.241 -6.892 1.00 93.69 104 CYS A CA 1
ATOM 837 C C . CYS A 1 104 ? -2.372 8.783 -5.884 1.00 93.69 104 CYS A C 1
ATOM 839 O O . CYS A 1 104 ? -3.501 8.496 -6.271 1.00 93.69 104 CYS A O 1
ATOM 841 N N . ALA A 1 105 ? -2.055 8.731 -4.586 1.00 92.56 105 ALA A N 1
ATOM 842 C CA . ALA A 1 105 ? -2.977 8.255 -3.551 1.00 92.56 105 ALA A CA 1
ATOM 843 C C . ALA A 1 105 ? -4.004 9.293 -3.068 1.00 92.56 105 ALA A C 1
ATOM 845 O O . ALA A 1 105 ? -4.686 9.035 -2.077 1.00 92.56 105 ALA A O 1
ATOM 846 N N . GLN A 1 106 ? -4.099 10.445 -3.744 1.00 85.44 106 GLN A N 1
ATOM 847 C CA . GLN A 1 106 ? -5.028 11.549 -3.465 1.00 85.44 106 GLN A CA 1
ATOM 848 C C . GLN A 1 106 ? -5.139 11.897 -1.971 1.00 85.44 106 GLN A C 1
ATOM 850 O O . GLN A 1 106 ? -6.014 11.401 -1.269 1.00 85.44 106 GLN A O 1
ATOM 855 N N . GLY A 1 107 ? -4.273 12.775 -1.467 1.00 89.25 107 GLY A N 1
ATOM 856 C CA . GLY A 1 107 ? -4.243 13.158 -0.051 1.00 89.25 107 GLY A CA 1
ATOM 857 C C . GLY A 1 107 ? -3.125 12.457 0.722 1.00 89.25 107 GLY A C 1
ATOM 858 O O . GLY A 1 107 ? -2.030 12.256 0.202 1.00 89.25 107 GLY A O 1
ATOM 859 N N . ASP A 1 108 ? -3.367 12.120 1.992 1.00 93.25 108 ASP A N 1
ATOM 860 C CA . ASP A 1 108 ? -2.336 11.534 2.856 1.00 93.25 108 ASP A CA 1
ATOM 861 C C . ASP A 1 108 ? -2.085 10.059 2.507 1.00 93.25 108 ASP A C 1
ATOM 863 O O . ASP A 1 108 ? -2.825 9.158 2.917 1.00 93.25 108 ASP A O 1
ATOM 867 N N . ARG A 1 109 ? -0.988 9.795 1.787 1.00 92.88 109 ARG A N 1
ATOM 868 C CA . ARG A 1 109 ? -0.588 8.434 1.399 1.00 92.88 109 ARG A CA 1
ATOM 869 C C . ARG A 1 109 ? -0.410 7.480 2.582 1.00 92.88 109 ARG A C 1
ATOM 871 O O . ARG A 1 109 ? -0.568 6.278 2.409 1.00 92.88 109 ARG A O 1
ATOM 878 N N . THR A 1 110 ? -0.131 7.973 3.793 1.00 94.81 110 THR A N 1
ATOM 879 C CA . THR A 1 110 ? -0.021 7.110 4.985 1.00 94.81 110 THR A CA 1
ATOM 880 C C . THR A 1 110 ? -1.364 6.512 5.416 1.00 94.81 110 THR A C 1
ATOM 882 O O . THR A 1 110 ? -1.383 5.546 6.179 1.00 94.81 110 THR A O 1
ATOM 885 N N . LYS A 1 111 ? -2.478 7.054 4.905 1.00 95.81 111 LYS A N 1
ATOM 886 C CA . LYS A 1 111 ? -3.852 6.588 5.135 1.00 95.81 111 LYS A CA 1
ATOM 887 C C . LYS A 1 111 ? -4.454 5.930 3.897 1.00 95.81 111 LYS A C 1
ATOM 889 O O . LYS A 1 111 ? -5.141 4.919 4.018 1.00 95.81 111 LYS A O 1
ATOM 894 N N . ASN A 1 112 ? -4.164 6.471 2.719 1.00 96.62 112 ASN A N 1
ATOM 895 C CA . ASN A 1 112 ? -4.822 6.059 1.479 1.00 96.62 112 ASN A CA 1
ATOM 896 C C . ASN A 1 112 ? -4.100 4.928 0.742 1.00 96.62 112 ASN A C 1
ATOM 898 O O . ASN A 1 112 ? -4.642 4.391 -0.224 1.00 96.62 112 ASN A O 1
ATOM 902 N N . ILE A 1 113 ? -2.899 4.562 1.199 1.00 97.25 113 ILE A N 1
ATOM 903 C CA . ILE A 1 113 ? -2.162 3.395 0.722 1.00 97.25 113 ILE A CA 1
ATOM 904 C C . ILE A 1 113 ? -2.124 2.324 1.806 1.00 97.25 113 ILE A C 1
ATOM 906 O O . ILE A 1 113 ? -1.800 2.619 2.959 1.00 97.25 113 ILE A O 1
ATOM 910 N N . GLY A 1 114 ? -2.416 1.075 1.439 1.00 96.88 114 GLY A N 1
ATOM 911 C CA . GLY A 1 114 ? -2.390 -0.032 2.389 1.00 96.88 114 GLY A CA 1
ATOM 912 C C . GLY A 1 114 ? -2.205 -1.413 1.773 1.00 96.88 114 GLY A C 1
ATOM 913 O O . GLY A 1 114 ? -2.513 -1.662 0.610 1.00 96.88 114 GLY A O 1
ATOM 914 N N . ILE A 1 115 ? -1.726 -2.326 2.608 1.00 97.69 115 ILE A N 1
ATOM 915 C CA . ILE A 1 115 ? -1.552 -3.740 2.305 1.00 97.69 115 ILE A CA 1
ATOM 916 C C . ILE A 1 115 ? -2.706 -4.502 2.937 1.00 97.69 115 ILE A C 1
ATOM 918 O O . ILE A 1 115 ? -2.969 -4.364 4.132 1.00 97.69 115 ILE A O 1
ATOM 922 N N . VAL A 1 116 ? -3.404 -5.305 2.144 1.00 97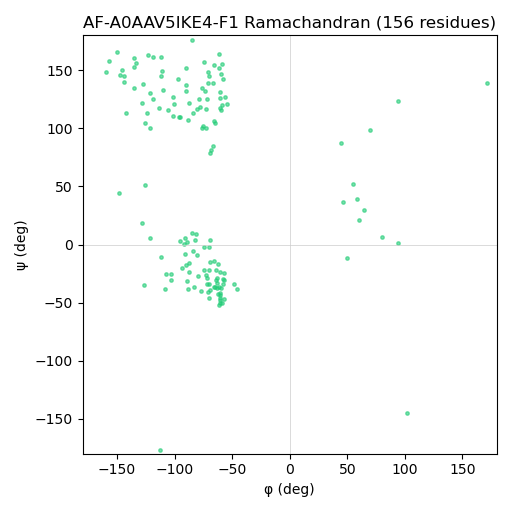.62 116 VAL A N 1
ATOM 923 C CA . VAL A 1 116 ? -4.538 -6.101 2.622 1.00 97.62 116 VAL A CA 1
ATOM 924 C C . VAL A 1 116 ? -4.004 -7.437 3.137 1.00 97.62 116 VAL A C 1
ATOM 926 O O . VAL A 1 116 ? -3.590 -8.283 2.359 1.00 97.62 116 VAL A O 1
ATOM 929 N N . ASP A 1 117 ? -3.991 -7.644 4.454 1.00 97.56 117 ASP A N 1
ATOM 930 C CA . ASP A 1 117 ? -3.467 -8.861 5.101 1.00 97.56 117 ASP A CA 1
ATOM 931 C C . ASP A 1 117 ? -4.441 -10.043 5.078 1.00 97.56 117 ASP A C 1
ATOM 933 O O . ASP A 1 117 ? -4.033 -11.213 5.162 1.00 97.56 117 ASP A O 1
ATOM 937 N N . ALA A 1 118 ? -5.739 -9.734 5.020 1.00 96.69 118 ALA A N 1
ATOM 938 C CA . ALA A 1 118 ? -6.796 -10.735 4.937 1.00 96.69 118 ALA A CA 1
ATOM 939 C C . ALA A 1 118 ? -6.713 -11.540 3.631 1.00 96.69 118 ALA A C 1
ATOM 941 O O . ALA A 1 118 ? -7.032 -12.726 3.637 1.00 96.69 118 ALA A O 1
ATOM 942 N N . GLU A 1 119 ? -6.216 -10.907 2.567 1.00 95.88 119 GLU A N 1
ATOM 943 C CA . GLU A 1 119 ? -6.132 -11.428 1.206 1.00 95.88 119 GLU A CA 1
ATOM 944 C C . GLU A 1 119 ? -4.681 -11.369 0.735 1.00 95.88 119 GLU A C 1
ATOM 946 O O . GLU A 1 119 ? -4.113 -10.292 0.574 1.00 95.88 119 GLU A O 1
ATOM 951 N N . TYR A 1 120 ? -4.057 -12.524 0.534 1.00 95.25 120 TYR A N 1
ATOM 952 C CA . TYR A 1 120 ? -2.619 -12.602 0.308 1.00 95.25 120 TYR A CA 1
ATOM 953 C C . TYR A 1 120 ? -2.278 -13.541 -0.840 1.00 95.25 120 TYR A C 1
ATOM 955 O O . TYR A 1 120 ? -2.999 -14.497 -1.124 1.00 95.25 120 TYR A O 1
ATOM 963 N N . ILE A 1 121 ? -1.149 -13.267 -1.483 1.00 94.62 121 ILE A N 1
ATOM 964 C CA . ILE A 1 121 ? -0.659 -14.003 -2.646 1.00 94.62 121 ILE A CA 1
ATOM 965 C C . ILE A 1 121 ? 0.743 -14.558 -2.391 1.00 94.62 121 ILE A C 1
ATOM 967 O O . ILE A 1 121 ? 1.456 -14.135 -1.475 1.00 94.62 121 ILE A O 1
ATOM 971 N N . VAL A 1 122 ? 1.136 -15.523 -3.220 1.00 94.50 122 VAL A N 1
ATOM 972 C CA . VAL A 1 122 ? 2.513 -16.014 -3.293 1.00 94.50 122 VAL A CA 1
ATOM 973 C C . VAL A 1 122 ? 3.181 -15.375 -4.507 1.00 94.50 122 VAL A C 1
ATOM 975 O O . VAL A 1 122 ? 2.697 -15.549 -5.624 1.00 94.50 122 VAL A O 1
ATOM 978 N N . HIS A 1 123 ? 4.272 -14.641 -4.290 1.00 89.06 123 HIS A N 1
ATOM 979 C CA . HIS A 1 123 ? 5.056 -14.006 -5.347 1.00 89.06 123 HIS A CA 1
ATOM 980 C C . HIS A 1 123 ? 6.443 -14.645 -5.428 1.00 89.06 123 HIS A C 1
ATOM 982 O O . HIS A 1 123 ? 7.206 -14.603 -4.469 1.00 89.06 123 HIS A O 1
ATOM 988 N N . TYR A 1 124 ? 6.761 -15.262 -6.565 1.00 84.06 124 TYR A N 1
ATOM 989 C CA . TYR A 1 124 ? 7.996 -16.034 -6.746 1.00 84.06 124 TYR A CA 1
ATOM 990 C C . TYR A 1 124 ? 9.181 -15.213 -7.286 1.00 84.06 124 TYR A C 1
ATOM 992 O O . TYR A 1 124 ? 10.186 -15.822 -7.642 1.00 84.06 124 TYR A O 1
ATOM 1000 N N . SER A 1 125 ? 9.045 -13.888 -7.434 1.00 77.56 125 SER A N 1
ATOM 1001 C CA . SER A 1 125 ? 10.061 -12.979 -8.004 1.00 77.56 125 SER A CA 1
ATOM 1002 C C . SER A 1 125 ? 10.707 -13.484 -9.297 1.00 77.56 125 SER A C 1
ATOM 1004 O O . SER A 1 125 ? 11.897 -13.308 -9.536 1.00 77.56 125 SER A O 1
ATOM 1006 N N . ARG A 1 126 ? 9.918 -14.145 -10.155 1.00 81.56 126 ARG A N 1
ATOM 1007 C CA . ARG A 1 126 ? 10.394 -14.631 -11.455 1.00 81.56 126 ARG A CA 1
ATOM 1008 C C . ARG A 1 126 ? 10.393 -13.470 -12.449 1.00 81.56 126 ARG A C 1
ATOM 1010 O O . ARG A 1 126 ? 9.303 -12.980 -12.752 1.00 81.56 126 ARG A O 1
ATOM 1017 N N . PRO A 1 127 ? 11.554 -13.056 -12.985 1.00 75.12 127 PRO A N 1
ATOM 1018 C CA . PRO A 1 127 ? 11.601 -12.005 -13.989 1.00 75.12 127 PRO A CA 1
ATOM 1019 C C . PRO A 1 127 ? 10.803 -12.421 -15.226 1.00 75.12 127 PRO A C 1
ATOM 1021 O O . PRO A 1 127 ? 10.964 -13.528 -15.740 1.00 75.12 127 PRO A O 1
ATOM 1024 N N . THR A 1 128 ? 9.927 -11.539 -15.701 1.00 69.50 128 THR A N 1
ATOM 1025 C CA . THR A 1 128 ? 9.195 -11.718 -16.965 1.00 69.50 128 THR A CA 1
ATOM 1026 C C . THR A 1 128 ? 9.939 -11.119 -18.158 1.00 69.50 128 THR A C 1
ATOM 1028 O O . THR A 1 128 ? 9.637 -11.458 -19.298 1.00 69.50 128 THR A O 1
ATOM 1031 N N . LEU A 1 129 ? 10.909 -10.236 -17.901 1.00 66.19 129 LEU A N 1
ATOM 1032 C CA . LEU A 1 129 ? 11.763 -9.574 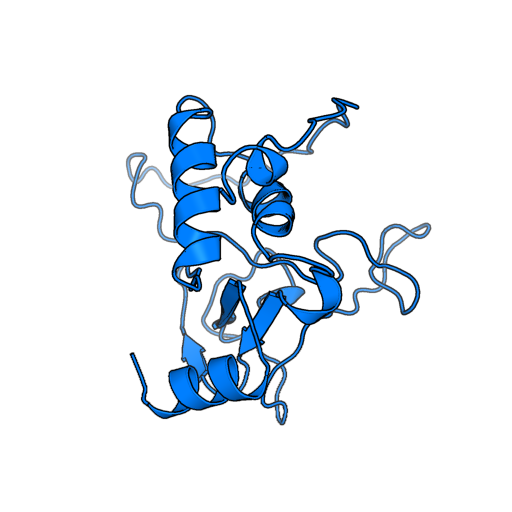-18.884 1.00 66.19 129 LEU A CA 1
ATOM 1033 C C . LEU A 1 129 ? 13.231 -9.778 -18.480 1.00 66.19 129 LEU A C 1
ATOM 1035 O O . LEU A 1 129 ? 13.561 -9.678 -17.301 1.00 66.19 129 LEU A O 1
ATOM 1039 N N . GLY A 1 130 ? 14.098 -10.057 -19.456 1.00 60.22 130 GLY A N 1
ATOM 1040 C CA . GLY A 1 130 ? 15.477 -10.504 -19.227 1.00 60.22 130 GLY A CA 1
ATOM 1041 C C . GLY A 1 130 ? 15.575 -12.032 -19.251 1.00 60.22 130 GLY A C 1
ATOM 1042 O O . GLY A 1 130 ? 14.845 -12.724 -18.546 1.00 60.22 130 GLY A O 1
ATOM 1043 N N . GLY A 1 131 ? 16.426 -12.570 -20.130 1.00 47.62 131 GLY A N 1
ATOM 1044 C CA . GLY A 1 131 ? 16.587 -14.014 -20.316 1.00 47.62 131 GLY A CA 1
ATOM 1045 C C . GLY A 1 131 ? 17.024 -14.720 -19.032 1.00 47.62 131 GLY A C 1
ATOM 1046 O O . GLY A 1 131 ? 17.766 -14.160 -18.229 1.00 47.62 131 GLY A O 1
ATOM 1047 N N . ALA A 1 132 ? 16.564 -15.959 -18.853 1.00 52.66 132 ALA A N 1
ATOM 1048 C CA . ALA A 1 132 ? 16.894 -16.801 -17.710 1.00 52.66 132 ALA A CA 1
ATOM 1049 C C . ALA A 1 132 ? 18.370 -17.231 -17.745 1.00 52.66 132 ALA A C 1
ATOM 1051 O O . ALA A 1 132 ? 18.682 -18.358 -18.114 1.00 52.66 132 ALA A O 1
ATOM 1052 N N . ASN A 1 133 ? 19.269 -16.339 -17.339 1.00 48.91 133 ASN A N 1
ATOM 1053 C CA . ASN A 1 133 ? 20.620 -16.707 -16.952 1.00 48.91 133 ASN A CA 1
ATOM 1054 C C . ASN A 1 133 ? 20.703 -16.626 -15.432 1.00 48.91 133 ASN A C 1
ATOM 1056 O O . ASN A 1 133 ? 20.486 -15.574 -14.832 1.00 48.91 133 ASN A O 1
ATOM 1060 N N . GLY A 1 134 ? 20.931 -17.787 -14.822 1.00 50.78 134 GLY A N 1
ATOM 1061 C CA . GLY A 1 134 ? 21.136 -17.915 -13.391 1.00 50.78 134 GLY A CA 1
ATOM 1062 C C . GLY A 1 134 ? 22.323 -17.086 -12.901 1.00 50.78 134 GLY A C 1
ATOM 1063 O O . GLY A 1 134 ? 23.263 -16.825 -13.644 1.00 50.78 134 GLY A O 1
ATOM 1064 N N . GLU A 1 135 ? 22.241 -16.751 -11.614 1.00 47.53 135 GLU A N 1
ATOM 1065 C CA . GLU A 1 135 ? 23.329 -16.277 -10.754 1.00 47.53 135 GLU A CA 1
ATOM 1066 C C . GLU A 1 135 ? 23.873 -14.866 -11.049 1.00 47.53 135 GLU A C 1
ATOM 1068 O O . GLU A 1 135 ? 24.780 -14.662 -11.848 1.00 47.53 135 GLU A O 1
ATOM 1073 N N . ASN A 1 136 ? 23.416 -13.870 -10.284 1.00 39.25 136 ASN A N 1
ATOM 1074 C CA . ASN A 1 136 ? 24.131 -13.418 -9.080 1.00 39.25 136 ASN A CA 1
ATOM 1075 C C . ASN A 1 136 ? 23.51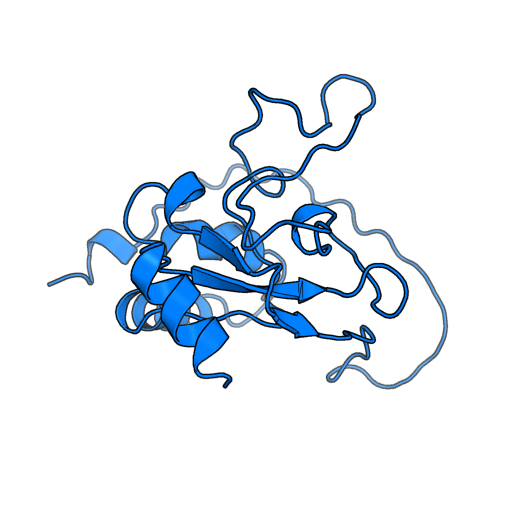2 -12.139 -8.499 1.00 39.25 136 ASN A C 1
ATOM 1077 O O . ASN A 1 136 ? 23.142 -11.212 -9.214 1.00 39.25 136 ASN A O 1
ATOM 1081 N N . ASN A 1 137 ? 23.435 -12.109 -7.167 1.00 48.59 137 ASN A N 1
ATOM 1082 C CA . ASN A 1 137 ? 23.027 -10.963 -6.365 1.00 48.59 137 ASN A CA 1
ATOM 1083 C C . ASN A 1 137 ? 23.863 -9.721 -6.697 1.00 48.59 137 ASN A C 1
ATOM 1085 O O . ASN A 1 137 ? 25.063 -9.697 -6.427 1.00 48.59 137 ASN A O 1
ATOM 1089 N N . THR A 1 138 ? 23.212 -8.648 -7.130 1.00 34.94 138 THR A N 1
ATOM 1090 C CA . THR A 1 138 ? 23.754 -7.293 -7.012 1.00 34.94 138 THR A CA 1
ATOM 1091 C C . THR A 1 138 ? 22.737 -6.421 -6.290 1.00 34.94 138 THR A C 1
ATOM 1093 O O . THR A 1 138 ? 21.706 -6.024 -6.824 1.00 34.94 138 THR A O 1
ATOM 1096 N N . MET A 1 139 ? 23.027 -6.149 -5.016 1.00 39.59 139 MET A N 1
ATOM 1097 C CA . MET A 1 139 ? 22.372 -5.078 -4.274 1.00 39.59 139 MET A CA 1
ATOM 1098 C C . MET A 1 139 ? 22.792 -3.758 -4.920 1.00 39.59 139 MET A C 1
ATOM 1100 O O . MET A 1 139 ? 23.936 -3.335 -4.765 1.00 39.59 139 MET A O 1
ATOM 1104 N N . VAL A 1 140 ? 21.886 -3.122 -5.658 1.00 36.97 140 VAL A N 1
ATOM 1105 C CA . VAL A 1 140 ? 22.105 -1.762 -6.152 1.00 36.97 140 VAL A CA 1
ATOM 1106 C C . VAL A 1 140 ? 21.702 -0.794 -5.042 1.00 36.97 140 VAL A C 1
ATOM 1108 O O . VAL A 1 140 ? 20.540 -0.732 -4.641 1.00 36.97 140 VAL A O 1
ATOM 1111 N N . GLN A 1 141 ? 22.686 -0.075 -4.501 1.00 38.03 141 GLN A N 1
ATOM 1112 C CA . GLN A 1 141 ? 22.463 1.077 -3.632 1.00 38.03 141 GLN A CA 1
ATOM 1113 C C . GLN A 1 141 ? 21.942 2.237 -4.486 1.00 38.03 141 GLN A C 1
ATOM 1115 O O . GLN A 1 141 ? 22.575 2.615 -5.467 1.00 38.03 141 GLN A O 1
ATOM 1120 N N . SER A 1 142 ? 20.789 2.795 -4.119 1.00 39.25 142 SER A N 1
ATOM 1121 C CA . SER A 1 142 ? 20.269 4.020 -4.723 1.00 39.25 142 SER A CA 1
ATOM 1122 C C . SER A 1 142 ? 21.007 5.233 -4.153 1.00 39.25 142 SER A C 1
ATOM 1124 O O . SER A 1 142 ? 20.939 5.487 -2.947 1.00 39.25 142 SER A O 1
ATOM 1126 N N . GLU A 1 143 ? 21.691 5.983 -5.013 1.00 36.25 143 GLU A N 1
ATOM 1127 C CA . GLU A 1 143 ? 22.236 7.301 -4.697 1.00 36.25 143 GLU A CA 1
ATOM 1128 C C . GLU A 1 143 ? 21.101 8.331 -4.554 1.00 36.25 143 GLU A C 1
ATOM 1130 O O . GLU A 1 143 ? 20.124 8.328 -5.305 1.00 36.25 143 GLU A O 1
ATOM 1135 N N . ASN A 1 144 ? 21.221 9.201 -3.549 1.00 41.41 144 ASN A N 1
ATOM 1136 C CA . ASN A 1 144 ? 20.296 10.304 -3.297 1.00 41.41 144 ASN A CA 1
ATOM 1137 C C . ASN A 1 144 ? 20.495 11.407 -4.344 1.00 41.41 144 ASN A C 1
ATOM 1139 O O . ASN A 1 144 ? 21.374 12.254 -4.187 1.00 41.41 144 ASN A O 1
ATOM 1143 N N . GLU A 1 145 ? 19.631 11.461 -5.355 1.00 38.31 145 GLU A N 1
ATOM 1144 C CA . GLU A 1 145 ? 19.436 12.680 -6.139 1.00 38.31 145 GLU A CA 1
ATOM 1145 C C . GLU A 1 145 ? 18.227 13.455 -5.604 1.00 38.31 145 GLU A C 1
ATOM 1147 O O . GLU A 1 145 ? 17.073 13.057 -5.766 1.00 38.31 145 GLU A O 1
ATOM 1152 N N . ASN A 1 146 ? 18.501 14.603 -4.980 1.00 39.38 146 ASN A N 1
ATOM 1153 C CA . ASN A 1 146 ? 17.496 15.610 -4.655 1.00 39.38 146 ASN A CA 1
ATOM 1154 C C . ASN A 1 146 ? 16.983 16.251 -5.953 1.00 39.38 146 ASN A C 1
ATOM 1156 O O . ASN A 1 146 ? 17.429 17.328 -6.345 1.00 39.38 146 ASN A O 1
ATOM 1160 N N . LYS A 1 147 ? 16.044 15.587 -6.627 1.00 39.44 147 LYS A N 1
ATOM 1161 C CA . LYS A 1 147 ? 15.193 16.216 -7.637 1.00 39.44 147 LYS A CA 1
ATOM 1162 C C . LYS A 1 147 ? 13.845 16.493 -6.997 1.00 39.44 147 LYS A C 1
ATOM 1164 O O . LYS A 1 147 ? 13.089 15.578 -6.680 1.00 39.44 147 LYS A O 1
ATOM 1169 N N . GLU A 1 148 ? 13.564 17.772 -6.788 1.00 38.56 148 GLU A N 1
ATOM 1170 C CA . GLU A 1 148 ? 12.239 18.259 -6.428 1.00 38.56 148 GLU A CA 1
ATOM 1171 C C . GLU A 1 148 ? 11.312 18.031 -7.630 1.00 38.56 148 GLU A C 1
ATOM 1173 O O . GLU A 1 148 ? 11.155 18.873 -8.512 1.00 38.56 148 GLU A O 1
ATOM 1178 N N . PHE A 1 149 ? 10.770 16.816 -7.718 1.00 44.34 149 PHE A N 1
ATOM 1179 C CA . PHE A 1 149 ? 9.772 16.454 -8.711 1.00 44.34 149 PHE A CA 1
ATOM 1180 C C . PHE A 1 149 ? 8.443 17.055 -8.264 1.00 44.34 149 PHE A C 1
ATOM 1182 O O . PHE A 1 149 ? 7.761 16.540 -7.374 1.00 44.34 149 PHE A O 1
ATOM 1189 N N . ILE A 1 150 ? 8.084 18.180 -8.874 1.00 42.53 150 ILE A N 1
ATOM 1190 C CA . ILE A 1 150 ? 6.734 18.728 -8.791 1.00 42.53 150 ILE A CA 1
ATOM 1191 C C . ILE A 1 150 ? 5.827 17.712 -9.486 1.00 42.53 150 ILE A C 1
ATOM 1193 O O . ILE A 1 150 ? 5.848 17.586 -10.709 1.00 42.53 150 ILE A O 1
ATOM 1197 N N . ALA A 1 151 ? 5.073 16.937 -8.704 1.00 44.88 151 ALA A N 1
ATOM 1198 C CA . ALA A 1 151 ? 4.108 15.997 -9.251 1.00 44.88 151 ALA A CA 1
ATOM 1199 C C . ALA A 1 151 ? 3.087 16.782 -10.101 1.00 44.88 151 ALA A C 1
ATOM 1201 O O . ALA A 1 151 ? 2.386 17.644 -9.563 1.00 44.88 151 ALA A O 1
ATOM 1202 N N . PRO A 1 152 ? 2.949 16.491 -11.406 1.00 50.81 152 PRO A N 1
ATOM 1203 C CA . PRO A 1 152 ? 2.013 17.197 -12.280 1.00 50.81 152 PRO A CA 1
ATOM 1204 C C . PRO A 1 152 ? 0.548 16.858 -11.967 1.00 50.81 152 PRO A C 1
ATOM 1206 O O . PRO A 1 152 ? -0.367 17.404 -12.571 1.00 50.81 152 PRO A O 1
ATOM 1209 N N . CYS A 1 153 ? 0.297 15.971 -11.004 1.00 49.81 153 CYS A N 1
ATOM 1210 C CA . CYS A 1 153 ? -1.019 15.427 -10.700 1.00 49.81 153 CYS A CA 1
ATOM 1211 C C . CYS A 1 153 ? -2.009 16.465 -10.164 1.00 49.81 153 CYS A C 1
ATOM 1213 O O . CYS A 1 153 ? -3.197 16.182 -10.159 1.00 49.81 153 CYS A O 1
ATOM 1215 N N . GLN A 1 154 ? -1.558 17.655 -9.752 1.00 49.16 154 GLN A N 1
ATOM 1216 C CA . GLN A 1 154 ? -2.461 18.758 -9.411 1.00 49.16 154 GLN A CA 1
ATOM 1217 C C . GLN A 1 154 ? -3.083 19.416 -10.659 1.00 49.16 154 GLN A C 1
ATOM 1219 O O . GLN A 1 154 ? -4.131 20.037 -10.548 1.00 49.16 154 GLN A O 1
ATOM 1224 N N . ALA A 1 155 ? -2.461 19.273 -11.837 1.00 44.88 155 ALA A N 1
ATOM 1225 C CA . ALA A 1 155 ? -2.878 19.921 -13.084 1.00 44.88 155 ALA A CA 1
ATOM 1226 C C . ALA A 1 155 ? -3.839 19.077 -13.946 1.00 44.88 155 ALA A C 1
ATOM 1228 O O . ALA A 1 155 ? -4.223 19.510 -15.027 1.00 44.88 155 ALA A O 1
ATOM 1229 N N . PHE A 1 156 ? -4.213 17.874 -13.495 1.00 46.44 156 PHE A N 1
ATOM 1230 C CA . PHE A 1 156 ? -5.020 16.920 -14.272 1.00 46.44 156 PHE A CA 1
ATOM 1231 C C . PHE A 1 156 ? -6.251 16.391 -13.507 1.00 46.44 156 PHE A C 1
ATOM 1233 O O . PHE A 1 156 ? -6.775 15.333 -13.853 1.00 46.44 156 PHE A O 1
ATOM 1240 N N . ILE A 1 157 ? -6.684 17.084 -12.442 1.00 44.28 157 ILE A N 1
ATOM 1241 C CA . ILE A 1 157 ? -7.906 16.749 -11.672 1.00 44.28 157 ILE A CA 1
ATOM 1242 C C . ILE A 1 157 ? -9.129 17.567 -12.142 1.00 44.28 157 ILE A C 1
ATOM 1244 O O . ILE A 1 157 ? -10.220 17.374 -11.611 1.00 44.28 157 ILE A O 1
ATOM 1248 N N . ASP A 1 158 ? -8.981 18.403 -13.173 1.00 36.75 158 ASP A N 1
ATOM 1249 C CA . ASP A 1 158 ? -10.096 19.117 -13.816 1.00 36.75 158 ASP A CA 1
ATOM 1250 C C . ASP A 1 158 ? -10.596 18.393 -15.080 1.00 36.75 158 ASP A C 1
ATOM 1252 O O . ASP A 1 158 ? -9.750 17.982 -15.912 1.00 36.75 158 ASP A O 1
#

Sequence (158 aa):
MDFRYLSIIKNEGLQISQPALDRKKSDVHHQITARVRKSTLHRRTFKPGVNGTGCDSKSKAPPCTGWIEMMAPVFSRDAWRCVWYMIQNDLIHAWGLDIQLGYCAQGDRTKNIGIVDAEYIVHYSRPTLGGANGENNTMVQSENENKEFIAPCQAFID

Radius of gyration: 16.19 Å; Cα contacts (8 Å, |Δi|>4): 231; chains: 1; bounding box: 40×39×35 Å

pLDDT: mean 80.95, std 19.79, range [34.94, 97.81]

Mean predicted aligned error: 9.79 Å

Organism: NCBI:txid152421